Protein AF-A0A962ZT15-F1 (afdb_monomer)

Structure (mmCIF, N/CA/C/O backbone):
data_AF-A0A962ZT15-F1
#
_entry.id   AF-A0A962ZT15-F1
#
loop_
_atom_site.group_PDB
_atom_site.id
_atom_site.type_symbol
_atom_site.label_atom_id
_atom_site.label_alt_id
_atom_site.label_comp_id
_atom_site.label_asym_id
_atom_site.label_entity_id
_atom_site.label_seq_id
_atom_site.pdbx_PDB_ins_code
_atom_site.Cartn_x
_atom_site.Cartn_y
_atom_site.Cartn_z
_atom_site.occupancy
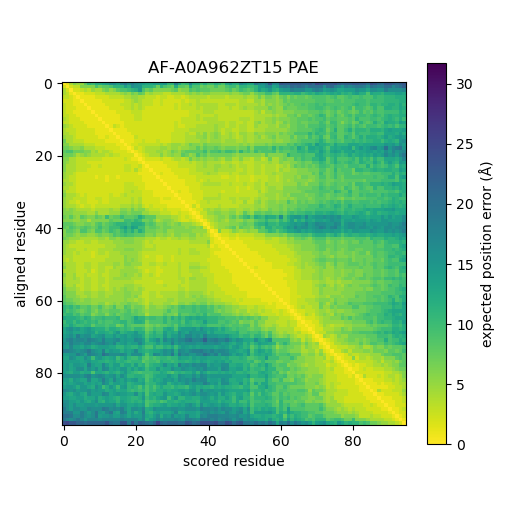_atom_site.B_iso_or_equiv
_atom_site.auth_seq_id
_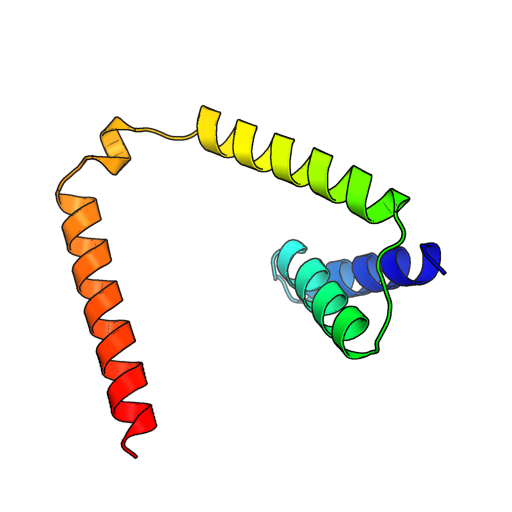atom_site.auth_comp_id
_atom_site.auth_asym_id
_atom_site.auth_atom_id
_atom_site.pdbx_PDB_model_num
ATOM 1 N N . MET A 1 1 ? 13.746 1.840 -20.769 1.00 60.84 1 MET A N 1
ATOM 2 C CA . MET A 1 1 ? 13.018 0.681 -20.200 1.00 60.84 1 MET A CA 1
ATOM 3 C C . MET A 1 1 ? 11.920 1.110 -19.226 1.00 60.84 1 MET A C 1
ATOM 5 O O . MET A 1 1 ? 10.989 0.349 -19.008 1.00 60.84 1 MET A O 1
ATOM 9 N N . ASP A 1 2 ? 11.952 2.349 -18.732 1.00 71.56 2 ASP A N 1
ATOM 10 C CA . ASP A 1 2 ? 10.988 2.894 -17.762 1.00 71.56 2 ASP A CA 1
ATOM 11 C C . ASP A 1 2 ? 9.552 2.998 -18.285 1.00 71.56 2 ASP A C 1
ATOM 13 O O . ASP A 1 2 ? 8.596 2.686 -17.579 1.00 71.56 2 ASP A O 1
ATOM 17 N N . SER A 1 3 ? 9.384 3.366 -19.557 1.00 79.25 3 SER A N 1
ATOM 18 C CA . SER A 1 3 ? 8.061 3.510 -20.174 1.00 79.25 3 SER A CA 1
ATOM 19 C C . SER A 1 3 ? 7.287 2.189 -20.235 1.00 79.25 3 SER A C 1
ATOM 21 O O . SER A 1 3 ? 6.069 2.203 -20.102 1.00 79.25 3 SER A O 1
ATOM 23 N N . LEU A 1 4 ? 7.974 1.048 -20.381 1.00 84.56 4 LEU A N 1
ATOM 24 C CA . LEU A 1 4 ? 7.341 -0.278 -20.381 1.00 84.56 4 LEU A CA 1
ATOM 25 C C . LEU A 1 4 ? 6.738 -0.610 -19.014 1.00 84.56 4 LEU A C 1
ATOM 27 O O . LEU A 1 4 ? 5.622 -1.113 -18.955 1.00 84.56 4 LEU A O 1
ATOM 31 N N . ILE A 1 5 ? 7.440 -0.276 -17.928 1.00 85.19 5 ILE A N 1
ATOM 32 C CA . ILE A 1 5 ? 6.982 -0.508 -16.551 1.00 85.19 5 ILE A CA 1
ATOM 33 C C . ILE A 1 5 ? 5.736 0.338 -16.268 1.00 85.19 5 ILE A C 1
ATOM 35 O O . ILE A 1 5 ? 4.749 -0.169 -15.740 1.00 85.19 5 ILE A O 1
ATOM 39 N N . ILE A 1 6 ? 5.748 1.609 -16.683 1.00 88.94 6 ILE A N 1
ATOM 40 C CA . ILE A 1 6 ? 4.615 2.526 -16.496 1.00 88.94 6 ILE A CA 1
ATOM 41 C C . ILE A 1 6 ? 3.404 2.086 -17.325 1.00 88.94 6 ILE A C 1
ATOM 43 O O . ILE A 1 6 ? 2.291 2.051 -16.805 1.00 88.94 6 ILE A O 1
ATOM 47 N N . VAL A 1 7 ? 3.601 1.720 -18.596 1.00 92.06 7 VAL A N 1
ATOM 48 C CA . VAL A 1 7 ? 2.514 1.242 -19.466 1.00 92.06 7 VAL A CA 1
ATOM 49 C C . VAL A 1 7 ? 1.939 -0.073 -18.945 1.00 92.06 7 VAL A C 1
ATOM 51 O O . VAL A 1 7 ? 0.721 -0.221 -18.904 1.00 92.06 7 VAL A O 1
ATOM 54 N N . ALA A 1 8 ? 2.785 -1.003 -18.499 1.00 90.81 8 ALA A N 1
ATOM 55 C CA . ALA A 1 8 ? 2.341 -2.264 -17.917 1.00 90.81 8 ALA A CA 1
ATOM 56 C C . ALA A 1 8 ? 1.557 -2.043 -16.614 1.00 90.81 8 ALA A C 1
ATOM 58 O O . ALA A 1 8 ? 0.468 -2.597 -16.456 1.00 90.81 8 ALA A O 1
ATOM 59 N N . ALA A 1 9 ? 2.049 -1.181 -15.717 1.00 91.38 9 ALA A N 1
ATOM 60 C CA . ALA A 1 9 ? 1.325 -0.791 -14.512 1.00 91.38 9 ALA A CA 1
ATOM 61 C C . ALA A 1 9 ? -0.030 -0.159 -14.857 1.00 91.38 9 ALA A C 1
ATOM 63 O O . ALA A 1 9 ? -1.059 -0.576 -14.327 1.00 91.38 9 ALA A O 1
ATOM 64 N N . PHE A 1 10 ? -0.059 0.783 -15.802 1.00 92.62 10 PHE A N 1
ATOM 65 C CA . PHE A 1 10 ? -1.289 1.433 -16.242 1.00 92.62 10 PHE A CA 1
ATOM 66 C C . PHE A 1 10 ? -2.292 0.446 -16.850 1.00 92.62 10 PHE A C 1
ATOM 68 O O . PHE A 1 10 ? -3.466 0.465 -16.482 1.00 92.62 10 PHE A O 1
ATOM 75 N N . ALA A 1 11 ? -1.838 -0.456 -17.722 1.00 94.81 11 ALA A N 1
ATOM 76 C CA . ALA A 1 11 ? -2.675 -1.482 -18.335 1.00 94.81 11 ALA A CA 1
ATOM 77 C C . ALA A 1 11 ? -3.284 -2.421 -17.283 1.00 94.81 11 ALA A C 1
ATOM 79 O O . ALA A 1 11 ? -4.481 -2.706 -17.328 1.00 94.81 11 ALA A O 1
ATOM 80 N N . CYS A 1 12 ? -2.492 -2.850 -16.298 1.00 93.38 12 CYS A N 1
ATOM 81 C CA . CYS A 1 12 ? -2.964 -3.719 -15.223 1.00 93.38 12 CYS A CA 1
ATOM 82 C C . CYS A 1 12 ? -3.937 -2.992 -14.278 1.00 93.38 12 CYS A C 1
ATOM 84 O O . CYS A 1 12 ? -4.970 -3.543 -13.904 1.00 93.38 12 CYS A O 1
ATOM 86 N N . GLY A 1 13 ? -3.672 -1.724 -13.947 1.00 93.25 13 GLY A N 1
ATOM 87 C CA . GLY A 1 13 ? -4.598 -0.878 -13.186 1.00 93.25 13 GLY A CA 1
ATOM 88 C C . GLY A 1 13 ? -5.916 -0.625 -13.923 1.00 93.25 13 GLY A C 1
ATOM 89 O O . GLY A 1 13 ? -6.988 -0.656 -13.316 1.00 93.25 13 GLY A O 1
ATOM 90 N N . PHE A 1 14 ? -5.857 -0.437 -15.243 1.00 94.19 14 PHE A N 1
ATOM 91 C CA . PHE A 1 14 ? -7.037 -0.296 -16.092 1.00 94.19 14 PHE A CA 1
ATOM 92 C C . PHE A 1 14 ? -7.853 -1.594 -16.164 1.00 94.19 14 PHE A C 1
ATOM 94 O O . PHE A 1 14 ? -9.078 -1.555 -16.046 1.00 94.19 14 PHE A O 1
ATOM 101 N N . ALA A 1 15 ? -7.188 -2.745 -16.286 1.00 94.44 15 ALA A N 1
ATOM 102 C CA . ALA A 1 15 ? -7.836 -4.053 -16.227 1.00 94.44 15 ALA A CA 1
ATOM 103 C C . ALA A 1 15 ? -8.488 -4.307 -14.855 1.00 94.44 15 ALA A C 1
ATOM 105 O O . ALA A 1 15 ? -9.651 -4.699 -14.794 1.00 94.44 15 ALA A O 1
ATOM 106 N N . ALA A 1 16 ? -7.794 -4.002 -13.751 1.00 93.25 16 ALA A N 1
ATOM 107 C CA . ALA A 1 16 ? -8.344 -4.125 -12.398 1.00 93.25 16 ALA A CA 1
ATOM 108 C C . ALA A 1 16 ? -9.602 -3.263 -12.211 1.00 93.25 16 ALA A C 1
ATOM 110 O O . ALA A 1 16 ? -10.593 -3.724 -11.645 1.00 93.25 16 ALA A O 1
ATOM 111 N N . ARG A 1 17 ? -9.600 -2.045 -12.767 1.00 92.75 1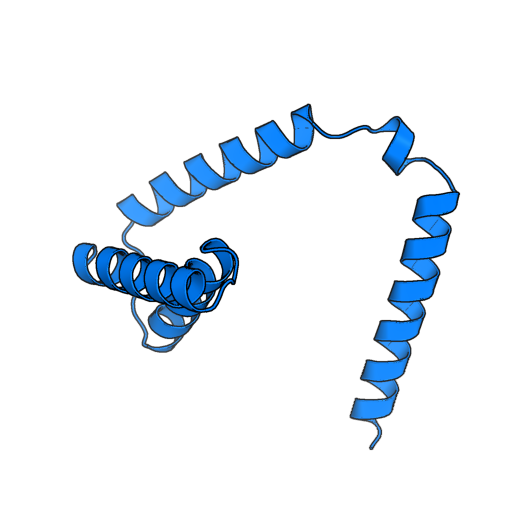7 ARG A N 1
ATOM 112 C CA . ARG A 1 17 ? -10.770 -1.163 -12.756 1.00 92.75 17 ARG A CA 1
ATOM 113 C C . ARG A 1 17 ? -11.950 -1.736 -13.547 1.00 92.75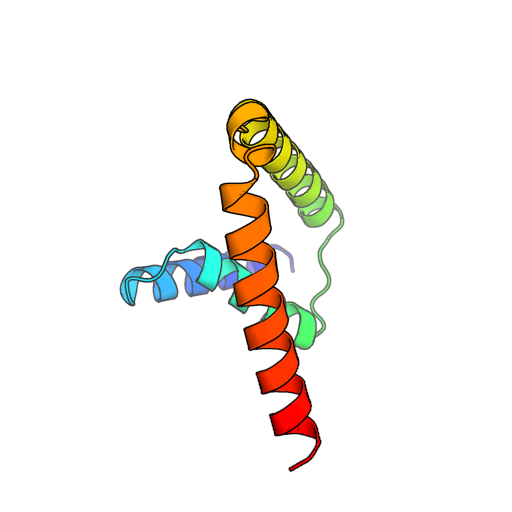 17 ARG A C 1
ATOM 115 O O . ARG A 1 17 ? -13.083 -1.579 -13.104 1.00 92.75 17 ARG A O 1
ATOM 122 N N . GLN A 1 18 ? -11.712 -2.403 -14.680 1.00 92.56 18 GLN A N 1
ATOM 123 C CA . GLN A 1 18 ? -12.780 -3.085 -15.431 1.00 92.56 18 GLN A CA 1
ATOM 124 C C . GLN A 1 18 ? -13.393 -4.250 -14.647 1.00 92.56 18 GLN A C 1
ATOM 126 O O . GLN A 1 18 ? -14.593 -4.484 -14.738 1.00 92.56 18 GLN A O 1
ATOM 131 N N . LEU A 1 19 ? -12.593 -4.935 -13.831 1.00 92.94 19 LEU A N 1
ATOM 132 C CA . LEU A 1 19 ? -13.050 -6.003 -12.937 1.00 92.94 19 LEU A CA 1
ATOM 133 C C . LEU A 1 19 ? -13.729 -5.476 -11.654 1.00 92.94 19 LEU A C 1
ATOM 135 O O . LEU A 1 19 ? -14.068 -6.264 -10.775 1.00 92.94 19 LEU A O 1
ATOM 139 N N . GLY A 1 20 ? -13.916 -4.156 -11.520 1.00 90.94 20 GLY A N 1
ATOM 140 C CA . GLY A 1 20 ? -14.549 -3.518 -10.359 1.00 90.94 20 GLY A CA 1
ATOM 141 C C . GLY A 1 20 ? -13.639 -3.356 -9.138 1.00 90.94 20 GLY A C 1
ATOM 142 O O . GLY A 1 20 ? -14.097 -2.891 -8.096 1.00 90.94 20 GLY A O 1
ATOM 143 N N . GLN A 1 21 ? -12.357 -3.708 -9.249 1.00 90.88 21 GLN A N 1
ATOM 144 C CA . GLN A 1 21 ? -11.391 -3.578 -8.162 1.00 90.88 21 GLN A CA 1
ATOM 145 C C . GLN A 1 21 ? -10.774 -2.172 -8.124 1.00 90.88 21 GLN A C 1
ATOM 147 O O . GLN A 1 21 ? -10.669 -1.501 -9.160 1.00 90.88 21 GLN A O 1
ATOM 152 N N . PRO A 1 22 ? -10.307 -1.708 -6.949 1.00 91.88 22 PRO A N 1
ATOM 153 C CA . PRO A 1 22 ? -9.532 -0.481 -6.864 1.00 91.88 22 PRO A CA 1
ATOM 154 C C . PRO A 1 22 ? -8.296 -0.566 -7.779 1.00 91.88 22 PRO A C 1
ATOM 156 O O . PRO A 1 22 ? -7.561 -1.555 -7.724 1.00 91.88 22 PRO A O 1
ATOM 159 N N . PRO A 1 23 ? -7.998 0.474 -8.580 1.00 91.88 23 PRO A N 1
ATOM 160 C CA . PRO A 1 23 ? -6.875 0.454 -9.524 1.00 91.88 23 PRO A CA 1
ATOM 161 C C . PRO A 1 23 ? -5.519 0.252 -8.834 1.00 91.88 23 PRO A C 1
ATOM 163 O O . PRO A 1 23 ? -4.588 -0.279 -9.434 1.00 91.88 23 PRO A O 1
ATOM 166 N N . LEU A 1 24 ? -5.427 0.618 -7.551 1.00 91.62 24 LEU A N 1
ATOM 167 C CA . LEU A 1 24 ? -4.243 0.444 -6.713 1.00 91.62 24 LEU A CA 1
ATOM 168 C C . LEU A 1 24 ? -3.811 -1.027 -6.607 1.00 91.62 24 LEU A C 1
ATOM 170 O O . LEU A 1 24 ? -2.616 -1.309 -6.612 1.00 91.62 24 LEU A O 1
ATOM 174 N N . VAL A 1 25 ? -4.771 -1.960 -6.599 1.00 93.25 25 VAL A N 1
ATOM 175 C CA . VAL A 1 25 ? -4.493 -3.404 -6.616 1.00 93.25 25 VAL A CA 1
ATOM 176 C C . VAL A 1 25 ? -3.806 -3.796 -7.925 1.00 93.25 25 VAL A C 1
ATOM 178 O O . VAL A 1 25 ? -2.799 -4.496 -7.903 1.00 93.25 25 VAL A O 1
ATOM 181 N N . GLY A 1 26 ? -4.292 -3.294 -9.064 1.00 92.75 26 GLY A N 1
ATOM 182 C CA . GLY A 1 26 ? -3.692 -3.568 -10.372 1.00 92.75 26 GLY A CA 1
ATOM 183 C C . GLY A 1 26 ? -2.276 -3.002 -10.514 1.00 92.75 26 GLY A C 1
ATOM 184 O O . GLY A 1 26 ? -1.393 -3.691 -11.020 1.00 92.75 26 GLY A O 1
ATOM 185 N N . TYR A 1 27 ? -2.025 -1.788 -10.008 1.00 92.31 27 TYR A N 1
ATOM 186 C CA . TYR A 1 27 ? -0.672 -1.214 -9.985 1.00 92.31 27 TYR A CA 1
ATOM 187 C C . TYR A 1 27 ? 0.298 -2.052 -9.144 1.00 92.31 27 TYR A C 1
ATOM 189 O O . TYR A 1 27 ? 1.434 -2.279 -9.561 1.00 92.31 27 TYR A O 1
ATOM 197 N N . LEU A 1 28 ? -0.159 -2.550 -7.992 1.00 92.81 28 LEU A N 1
ATOM 198 C CA . LEU A 1 28 ? 0.646 -3.375 -7.096 1.00 92.81 28 LEU A CA 1
ATOM 199 C C . LEU A 1 28 ? 0.975 -4.741 -7.719 1.00 92.81 28 LEU A C 1
ATOM 201 O O . LEU A 1 28 ? 2.129 -5.165 -7.698 1.00 92.81 28 LEU A O 1
ATOM 205 N N . VAL A 1 29 ? -0.016 -5.402 -8.325 1.00 93.56 29 VAL A N 1
ATOM 206 C CA . VAL A 1 29 ? 0.168 -6.689 -9.015 1.00 93.56 29 VAL A CA 1
ATOM 207 C C . VAL A 1 29 ? 1.148 -6.555 -10.179 1.00 93.56 29 VAL A C 1
ATOM 209 O O . VAL A 1 29 ? 2.048 -7.382 -10.310 1.00 93.56 29 VAL A O 1
ATOM 212 N N . ALA A 1 30 ? 1.026 -5.497 -10.986 1.00 92.62 30 ALA A N 1
ATOM 213 C CA . ALA A 1 30 ? 1.979 -5.230 -12.058 1.00 92.62 30 ALA A CA 1
ATOM 214 C C . ALA A 1 30 ? 3.401 -5.044 -11.517 1.00 92.62 30 ALA A C 1
ATOM 216 O O . ALA A 1 30 ? 4.328 -5.665 -12.030 1.00 92.62 30 ALA A O 1
ATOM 217 N N . GLY A 1 31 ? 3.566 -4.238 -10.462 1.00 90.19 31 GLY A N 1
ATOM 218 C CA . GLY A 1 31 ? 4.861 -4.007 -9.822 1.00 90.19 31 GLY A CA 1
ATOM 219 C C . GLY A 1 31 ? 5.510 -5.294 -9.308 1.00 90.19 31 GLY A C 1
ATOM 220 O O . GLY A 1 31 ? 6.684 -5.533 -9.582 1.00 90.19 31 GLY A O 1
ATOM 221 N N . PHE A 1 32 ? 4.747 -6.163 -8.637 1.00 91.50 32 PHE A N 1
ATOM 222 C CA . PHE A 1 32 ? 5.249 -7.464 -8.187 1.00 91.50 32 PHE A CA 1
ATOM 223 C C . PHE A 1 32 ? 5.609 -8.390 -9.352 1.00 91.50 32 PHE A C 1
ATOM 225 O O . PHE A 1 32 ? 6.685 -8.983 -9.340 1.00 91.50 32 PHE A O 1
ATOM 232 N N . ALA A 1 33 ? 4.756 -8.493 -10.375 1.00 92.19 33 ALA A N 1
ATOM 233 C CA . ALA A 1 33 ? 5.018 -9.340 -11.539 1.00 92.19 33 ALA A CA 1
ATOM 234 C C . ALA A 1 33 ? 6.277 -8.896 -12.307 1.00 92.19 33 ALA A C 1
ATOM 236 O O . ALA A 1 33 ? 7.116 -9.724 -12.658 1.00 92.19 33 ALA A O 1
ATOM 237 N N . LEU A 1 34 ? 6.439 -7.586 -12.521 1.00 90.38 34 LEU A N 1
ATOM 238 C CA . LEU A 1 34 ? 7.615 -6.998 -13.173 1.00 90.38 34 LEU A CA 1
ATOM 239 C C . LEU A 1 34 ? 8.881 -7.160 -12.321 1.00 90.38 34 LEU A C 1
ATOM 241 O O . LEU A 1 34 ? 9.937 -7.485 -12.862 1.00 90.38 34 LEU A O 1
ATOM 245 N N . GLY A 1 35 ? 8.772 -6.992 -11.000 1.00 88.50 35 GLY A N 1
ATOM 246 C CA . GLY A 1 35 ? 9.880 -7.209 -10.069 1.00 88.50 35 GLY A CA 1
ATOM 247 C C . GLY A 1 35 ? 10.377 -8.657 -10.069 1.00 88.50 35 GLY A C 1
ATOM 248 O O . GLY A 1 35 ? 11.582 -8.889 -10.140 1.00 88.50 35 GLY A O 1
ATOM 249 N N . LEU A 1 36 ? 9.466 -9.638 -10.079 1.00 88.69 36 LEU A N 1
ATOM 250 C CA . LEU A 1 36 ? 9.814 -11.062 -10.201 1.00 88.69 36 LEU A CA 1
ATOM 251 C C . LEU A 1 36 ? 10.429 -11.406 -11.564 1.00 88.69 36 LEU A C 1
ATOM 253 O O . LEU A 1 36 ? 11.278 -12.288 -11.650 1.00 88.69 36 LEU A O 1
ATOM 257 N N . ALA A 1 37 ? 10.041 -10.688 -12.619 1.00 88.12 37 ALA A N 1
ATOM 258 C CA . ALA A 1 37 ? 10.639 -10.809 -13.946 1.00 88.12 37 ALA A CA 1
ATOM 259 C C . ALA A 1 37 ? 12.037 -10.158 -14.057 1.00 88.12 37 ALA A C 1
ATOM 261 O O . ALA A 1 37 ? 12.637 -10.188 -15.130 1.00 88.12 37 ALA A O 1
ATOM 262 N N . GLY A 1 38 ? 12.566 -9.575 -12.973 1.00 82.75 38 GLY A N 1
ATOM 263 C CA . GLY A 1 38 ? 13.908 -8.988 -12.926 1.00 82.75 38 GLY A CA 1
ATOM 264 C C . GLY A 1 38 ? 13.995 -7.556 -13.459 1.00 82.75 38 GLY A C 1
ATOM 265 O O . GLY A 1 38 ? 15.099 -7.050 -13.662 1.00 82.75 38 GLY A O 1
ATOM 266 N N . TYR A 1 39 ? 12.862 -6.879 -13.679 1.00 83.94 39 TYR A N 1
ATOM 267 C CA . TYR A 1 39 ? 12.869 -5.462 -14.038 1.00 83.94 39 TYR A CA 1
ATOM 268 C C . TYR A 1 39 ? 13.182 -4.613 -12.806 1.00 83.94 39 TYR A C 1
ATOM 270 O O . TYR A 1 39 ? 12.426 -4.591 -11.835 1.00 83.94 39 TYR A O 1
ATOM 278 N N . GLN A 1 40 ? 14.296 -3.883 -12.859 1.00 79.00 40 GLN A N 1
ATOM 279 C CA . GLN A 1 40 ? 14.672 -2.928 -11.822 1.00 79.00 40 GLN A CA 1
ATOM 280 C C . GLN A 1 40 ? 14.041 -1.561 -12.057 1.00 79.00 40 GLN A C 1
ATOM 282 O O . GLN A 1 40 ? 13.929 -1.080 -13.187 1.00 79.00 40 GLN A O 1
ATOM 287 N N . SER A 1 41 ? 13.651 -0.931 -10.951 1.00 76.44 41 SER A N 1
ATOM 288 C CA . SER A 1 41 ? 13.211 0.456 -10.949 1.00 76.44 41 SER A CA 1
ATOM 289 C C . SER A 1 41 ? 14.392 1.358 -11.304 1.00 76.44 41 SER A C 1
ATOM 291 O O . SER A 1 41 ? 15.479 1.213 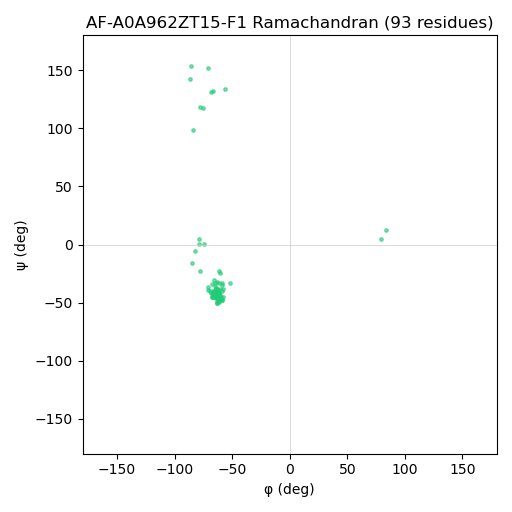-10.746 1.00 76.44 41 SER A O 1
ATOM 293 N N . SER A 1 42 ? 14.191 2.291 -12.230 1.00 84.94 42 SER A N 1
ATOM 294 C CA . SER A 1 42 ? 15.174 3.345 -12.481 1.00 84.94 42 SER A CA 1
ATOM 295 C C . SER A 1 42 ? 15.195 4.338 -11.322 1.00 84.94 42 SER A C 1
ATOM 297 O O . SER A 1 42 ? 14.166 4.584 -10.685 1.00 84.94 42 SER A O 1
ATOM 299 N N . ALA A 1 43 ? 16.349 4.972 -11.098 1.00 88.00 43 ALA A N 1
ATOM 300 C CA . ALA A 1 43 ? 16.548 5.969 -10.045 1.00 88.00 43 ALA A CA 1
ATOM 301 C C . ALA A 1 43 ? 15.479 7.084 -10.071 1.00 88.00 43 ALA A C 1
ATOM 303 O O . ALA A 1 43 ? 15.058 7.589 -9.028 1.00 88.00 43 ALA A O 1
ATOM 304 N N . THR A 1 44 ? 14.981 7.448 -11.257 1.00 89.00 44 THR A N 1
ATOM 305 C CA . THR A 1 44 ? 13.904 8.438 -11.406 1.00 89.00 44 THR A CA 1
ATOM 306 C C . THR A 1 44 ? 12.568 7.939 -10.851 1.00 89.00 44 THR A C 1
ATOM 308 O O . THR A 1 44 ? 11.897 8.680 -10.133 1.00 89.00 44 THR A O 1
ATOM 311 N N . ILE A 1 45 ? 12.181 6.691 -11.146 1.00 89.00 45 ILE A N 1
ATOM 312 C CA . ILE A 1 45 ? 10.927 6.098 -10.651 1.00 89.00 45 ILE A CA 1
ATOM 313 C C . ILE A 1 45 ? 10.991 5.951 -9.132 1.00 89.00 45 ILE A C 1
ATOM 315 O O . ILE A 1 45 ? 10.029 6.291 -8.449 1.00 89.00 45 ILE A O 1
ATOM 319 N N . GLU A 1 46 ? 12.130 5.508 -8.600 1.00 90.31 46 GLU A N 1
ATOM 320 C CA . GLU A 1 46 ? 12.336 5.377 -7.157 1.00 90.31 46 GLU A CA 1
ATOM 321 C C . GLU A 1 46 ? 12.208 6.725 -6.431 1.00 90.31 46 GLU A C 1
ATOM 323 O O . GLU A 1 46 ? 11.488 6.834 -5.439 1.00 90.31 46 GLU A O 1
ATOM 328 N N . THR A 1 47 ? 12.818 7.785 -6.967 1.00 93.88 47 THR A N 1
ATOM 329 C CA . THR A 1 47 ? 12.724 9.134 -6.384 1.00 93.88 47 THR A CA 1
ATOM 330 C C . THR A 1 47 ? 11.277 9.640 -6.349 1.00 93.88 47 THR A C 1
ATOM 332 O O . THR A 1 47 ? 10.818 10.162 -5.331 1.00 93.88 47 THR A O 1
ATOM 335 N N . ILE A 1 48 ? 10.533 9.455 -7.445 1.00 93.19 48 ILE A N 1
ATOM 336 C CA . ILE A 1 48 ? 9.125 9.868 -7.540 1.00 93.19 48 ILE A CA 1
ATOM 337 C C . ILE A 1 48 ? 8.245 9.029 -6.604 1.00 93.19 48 ILE A C 1
ATOM 339 O O . ILE A 1 48 ? 7.374 9.578 -5.928 1.00 93.19 48 ILE A O 1
ATOM 343 N N . ALA A 1 49 ? 8.480 7.717 -6.527 1.00 92.31 49 ALA A N 1
ATOM 344 C CA . ALA A 1 49 ? 7.751 6.821 -5.637 1.00 92.31 49 ALA A CA 1
ATOM 345 C C . ALA A 1 49 ? 7.953 7.209 -4.167 1.00 92.31 49 ALA A C 1
ATOM 347 O O . ALA A 1 49 ? 6.975 7.339 -3.432 1.00 92.31 49 ALA A O 1
ATOM 348 N N . ASN A 1 50 ? 9.194 7.486 -3.759 1.00 95.62 50 ASN 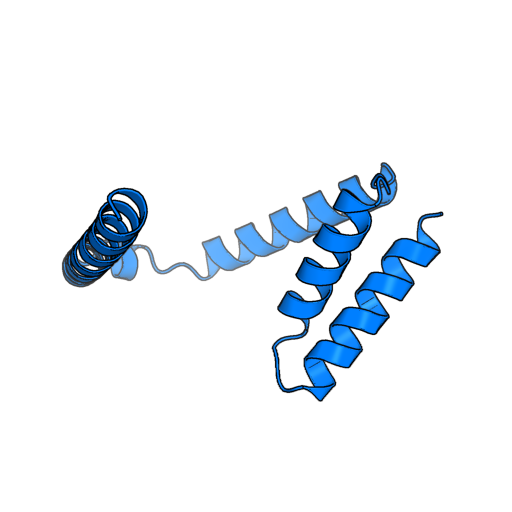A N 1
ATOM 349 C CA . ASN A 1 50 ? 9.512 7.923 -2.401 1.00 95.62 50 ASN A CA 1
ATOM 350 C C . ASN A 1 50 ? 8.808 9.241 -2.046 1.00 95.62 50 ASN A C 1
ATOM 352 O O . ASN A 1 50 ? 8.217 9.360 -0.970 1.00 95.62 50 ASN A O 1
ATOM 356 N N . ALA A 1 51 ? 8.794 10.213 -2.964 1.00 97.00 51 ALA A N 1
ATOM 357 C CA . ALA A 1 51 ? 8.068 11.466 -2.769 1.00 97.00 51 ALA A CA 1
ATOM 358 C C . ALA A 1 51 ? 6.544 11.249 -2.656 1.00 97.00 51 ALA A C 1
ATOM 360 O O . ALA A 1 51 ? 5.899 11.809 -1.767 1.00 97.00 51 ALA A O 1
ATOM 361 N N . GLY A 1 52 ? 5.972 10.401 -3.517 1.00 94.75 52 GLY A N 1
ATOM 362 C CA . GLY A 1 52 ? 4.544 10.077 -3.512 1.00 94.75 52 GLY A CA 1
ATOM 363 C C . GLY A 1 52 ? 4.096 9.354 -2.239 1.00 94.75 52 GLY A C 1
ATOM 364 O O . GLY A 1 52 ? 3.099 9.743 -1.631 1.00 94.75 52 GLY A O 1
ATOM 365 N N . ILE A 1 53 ? 4.855 8.348 -1.792 1.00 95.31 53 ILE A N 1
ATOM 366 C CA . ILE A 1 53 ? 4.588 7.621 -0.541 1.00 95.31 53 ILE A CA 1
ATOM 367 C C . ILE A 1 53 ? 4.713 8.566 0.656 1.00 95.31 53 ILE A C 1
ATOM 369 O O . ILE A 1 53 ? 3.858 8.536 1.538 1.00 95.31 53 ILE A O 1
ATOM 373 N N . SER A 1 54 ? 5.716 9.448 0.670 1.00 96.69 54 SER A N 1
ATOM 374 C CA . SER A 1 54 ? 5.877 10.453 1.725 1.00 96.69 54 SER A CA 1
ATOM 375 C C . SER A 1 54 ? 4.660 11.381 1.822 1.00 96.69 54 SER A C 1
ATOM 377 O O . SER A 1 54 ? 4.090 11.532 2.903 1.00 96.69 54 SER A O 1
ATOM 379 N N . MET A 1 55 ? 4.170 11.921 0.698 1.00 97.12 55 MET A N 1
ATOM 380 C CA . MET A 1 55 ? 2.926 12.704 0.692 1.00 97.12 55 MET A CA 1
ATOM 381 C C . MET A 1 55 ? 1.711 11.880 1.131 1.00 97.12 55 MET A C 1
ATOM 383 O O . MET A 1 55 ? 0.867 12.388 1.868 1.00 97.12 55 MET A O 1
ATOM 387 N N . MET A 1 56 ? 1.610 10.616 0.712 1.00 96.12 56 MET A N 1
ATOM 388 C CA . MET A 1 56 ? 0.505 9.742 1.108 1.00 96.12 56 MET A CA 1
ATOM 389 C C . MET A 1 56 ? 0.503 9.503 2.620 1.00 96.12 56 MET A C 1
ATOM 391 O O . MET A 1 56 ? -0.530 9.686 3.258 1.00 96.12 56 MET A O 1
ATOM 395 N N . LEU A 1 57 ? 1.653 9.158 3.204 1.00 96.12 57 LEU A N 1
ATOM 396 C CA . LEU A 1 57 ? 1.807 8.966 4.646 1.00 96.12 57 LEU A CA 1
ATOM 397 C C . LEU A 1 57 ? 1.598 10.268 5.420 1.00 96.12 57 LEU A C 1
ATOM 399 O O . LEU A 1 57 ? 0.997 10.241 6.490 1.00 96.12 57 LEU A O 1
ATOM 403 N N . PHE A 1 58 ? 2.011 11.408 4.866 1.00 97.12 58 PHE A N 1
ATOM 404 C CA . PHE A 1 58 ? 1.728 12.715 5.447 1.00 97.12 58 PHE A CA 1
ATOM 405 C C . PHE A 1 58 ? 0.223 13.008 5.487 1.00 97.12 58 PHE A C 1
ATOM 407 O O . PHE A 1 58 ? -0.302 13.391 6.529 1.00 97.12 58 PHE A O 1
ATOM 414 N N . ILE A 1 59 ? -0.501 12.768 4.389 1.00 96.25 59 ILE A N 1
ATOM 415 C CA . ILE A 1 59 ? -1.960 12.945 4.336 1.00 96.25 59 ILE A CA 1
ATOM 416 C C . ILE A 1 59 ? -2.666 11.952 5.262 1.00 96.25 59 ILE A C 1
ATOM 418 O O . ILE A 1 59 ? -3.614 12.335 5.947 1.00 96.25 59 ILE A O 1
ATOM 422 N N . ILE A 1 60 ? -2.224 10.692 5.298 1.00 94.81 60 ILE A N 1
ATOM 423 C CA . ILE A 1 60 ? -2.754 9.683 6.222 1.00 94.81 60 ILE A CA 1
ATOM 424 C C . ILE A 1 60 ? -2.538 10.143 7.663 1.00 94.81 60 ILE A C 1
ATOM 426 O O . ILE A 1 60 ? -3.487 10.111 8.436 1.00 94.81 60 ILE A O 1
ATOM 430 N N . GLY A 1 61 ? -1.346 10.640 7.999 1.00 93.00 61 GLY A N 1
ATOM 431 C CA . GLY A 1 61 ? -1.030 11.195 9.314 1.00 93.00 61 GLY A CA 1
ATOM 432 C C . GLY A 1 61 ?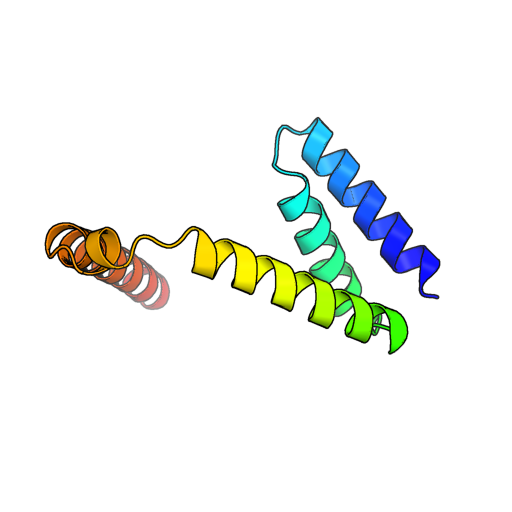 -1.883 12.412 9.671 1.00 93.00 61 GLY A C 1
ATOM 433 O O . GLY A 1 61 ? -2.391 12.491 10.783 1.00 93.00 61 GLY A O 1
ATOM 434 N N . LEU A 1 62 ? -2.117 13.325 8.723 1.00 94.69 62 LEU A N 1
ATOM 435 C CA . LEU A 1 62 ? -2.974 14.499 8.924 1.00 94.69 62 LEU A CA 1
ATOM 436 C C . LEU A 1 62 ? -4.454 14.124 9.109 1.00 94.69 62 LEU A C 1
ATOM 438 O O . LEU A 1 62 ? -5.170 14.783 9.857 1.00 94.69 62 LEU A O 1
ATOM 442 N N . LYS A 1 63 ? -4.920 13.068 8.430 1.00 91.56 63 LYS A N 1
ATOM 443 C CA . LYS A 1 63 ? -6.280 12.522 8.573 1.00 91.56 63 LYS A CA 1
ATOM 444 C C . LYS A 1 63 ? -6.431 11.575 9.768 1.00 91.56 63 LYS A C 1
ATOM 446 O O . LYS A 1 63 ? -7.543 11.111 10.022 1.00 91.56 63 LYS A O 1
ATOM 451 N N . LEU A 1 64 ? -5.348 11.255 10.475 1.00 90.88 64 LEU A N 1
ATOM 452 C CA . LEU A 1 64 ? -5.352 10.269 11.545 1.00 90.88 64 LEU A CA 1
ATOM 453 C C . LEU A 1 64 ? -5.941 10.855 12.831 1.00 90.88 64 LEU A C 1
ATOM 455 O O . LEU A 1 64 ? -5.379 11.767 13.435 1.00 90.88 64 LEU A O 1
ATOM 459 N N . ASP A 1 65 ? -7.045 10.279 13.303 1.00 89.25 65 ASP A N 1
ATOM 460 C CA . ASP A 1 65 ? -7.584 10.599 14.622 1.00 89.25 65 ASP A CA 1
ATOM 461 C C . ASP A 1 65 ? -6.872 9.762 15.700 1.00 89.25 65 ASP A C 1
ATOM 463 O O . ASP A 1 65 ? -7.208 8.598 15.948 1.00 89.25 65 ASP A O 1
ATOM 467 N N . LEU A 1 66 ? -5.883 10.372 16.362 1.00 86.56 66 LEU A N 1
ATOM 468 C CA . LEU A 1 66 ? -5.139 9.750 17.464 1.00 86.56 66 LEU A CA 1
ATOM 469 C C . LEU A 1 66 ? -6.050 9.329 18.625 1.00 86.56 66 LEU A C 1
ATOM 471 O O . LEU A 1 66 ? -5.787 8.323 19.279 1.00 86.56 66 LEU A O 1
ATOM 475 N N . ARG A 1 67 ? -7.137 10.063 18.892 1.00 85.38 67 ARG A N 1
ATOM 476 C CA . ARG A 1 67 ? -8.066 9.716 19.978 1.00 85.38 67 ARG A CA 1
ATOM 477 C C . ARG A 1 67 ? -8.867 8.477 19.628 1.00 85.38 67 ARG A C 1
ATOM 479 O O . ARG A 1 67 ? -9.137 7.685 20.523 1.00 85.38 67 ARG A O 1
ATOM 486 N N . SER A 1 68 ? -9.239 8.312 18.359 1.00 83.75 68 SER A N 1
ATOM 487 C CA . SER A 1 68 ? -9.867 7.086 17.868 1.00 83.75 68 SER A CA 1
ATOM 488 C C . SER A 1 68 ? -8.927 5.895 18.053 1.00 83.75 68 SER A C 1
ATOM 490 O O . SER A 1 68 ? -9.313 4.921 18.690 1.00 83.75 68 SER A O 1
ATOM 492 N N . LEU A 1 69 ? -7.664 6.018 17.626 1.00 83.12 69 LEU A N 1
ATOM 493 C CA . LEU A 1 69 ? -6.648 4.965 17.765 1.00 83.12 69 LEU A CA 1
ATOM 494 C C . LEU A 1 69 ? -6.397 4.515 19.210 1.00 83.12 69 LEU A C 1
ATOM 496 O O . LEU A 1 69 ? -6.194 3.328 19.448 1.00 83.12 69 LEU A O 1
ATOM 500 N N . LEU A 1 70 ? -6.413 5.443 20.172 1.00 83.12 70 LEU A N 1
ATOM 501 C CA . LEU A 1 70 ? -6.195 5.126 21.588 1.00 83.12 70 LEU A CA 1
ATOM 502 C C . LEU A 1 70 ? -7.434 4.530 22.281 1.00 83.12 70 LEU A C 1
ATOM 504 O O . LEU A 1 70 ? -7.373 4.224 23.475 1.00 83.12 70 LEU A O 1
ATOM 508 N N . ARG A 1 71 ? -8.564 4.345 21.579 1.00 86.94 71 ARG A N 1
ATOM 509 C CA . ARG A 1 71 ? -9.741 3.711 22.183 1.00 86.94 71 ARG A CA 1
ATOM 510 C C . ARG A 1 71 ? -9.468 2.230 22.469 1.00 86.94 71 ARG A C 1
ATOM 512 O O . ARG A 1 71 ? -9.066 1.493 21.566 1.00 86.94 71 ARG A O 1
ATOM 519 N N . PRO A 1 72 ? -9.780 1.747 23.685 1.00 77.94 72 PRO A N 1
ATOM 520 C CA . PRO A 1 72 ? -9.582 0.345 24.056 1.00 77.94 72 PRO A CA 1
ATOM 521 C C . PRO A 1 72 ? -10.400 -0.636 23.196 1.00 77.94 72 PRO A C 1
ATOM 523 O O . PRO A 1 72 ? -10.019 -1.797 23.060 1.00 77.94 72 PRO A O 1
ATOM 526 N N . GLU A 1 73 ? -11.488 -0.176 22.572 1.00 80.44 73 GLU A N 1
ATOM 527 C CA . GLU A 1 73 ? -12.301 -0.948 21.619 1.00 80.44 73 GLU A CA 1
ATOM 528 C C . GLU A 1 73 ? -11.509 -1.372 20.372 1.00 80.44 73 GLU A C 1
ATOM 530 O O . GLU A 1 73 ? -11.631 -2.513 19.924 1.00 80.44 73 GLU A O 1
ATOM 535 N N . ILE A 1 74 ? -10.639 -0.498 19.849 1.00 81.44 74 ILE A N 1
ATOM 536 C CA . ILE A 1 74 ? -9.802 -0.809 18.680 1.00 81.44 74 ILE A CA 1
ATOM 537 C C . ILE A 1 74 ? -8.721 -1.822 19.058 1.00 81.44 74 ILE A C 1
ATOM 539 O O . ILE A 1 74 ? -8.445 -2.754 18.301 1.00 81.44 74 ILE A O 1
ATOM 543 N N . TYR A 1 75 ? -8.151 -1.686 20.257 1.00 81.00 75 TYR A N 1
ATOM 544 C CA . TYR A 1 75 ? -7.164 -2.632 20.777 1.00 81.00 75 TYR A CA 1
ATOM 545 C C . TYR A 1 75 ? -7.746 -4.040 20.936 1.00 81.00 75 TYR A C 1
ATOM 547 O O . TYR A 1 75 ? -7.103 -5.007 20.534 1.00 81.00 75 TYR A O 1
ATOM 555 N N . ARG A 1 76 ? -8.979 -4.171 21.447 1.00 83.31 76 ARG A N 1
ATOM 556 C CA . ARG A 1 76 ? -9.658 -5.474 21.544 1.00 83.31 76 ARG A CA 1
ATOM 557 C C . ARG A 1 76 ? -9.910 -6.099 20.177 1.00 83.31 76 ARG A C 1
ATOM 559 O O . ARG A 1 76 ? -9.501 -7.232 19.960 1.00 83.31 76 ARG A O 1
ATOM 566 N N . SER A 1 77 ? -10.493 -5.346 19.242 1.00 85.12 77 SER A N 1
ATOM 567 C CA . SER A 1 77 ? -10.780 -5.859 17.895 1.00 85.12 77 SER A CA 1
ATOM 568 C C . SER A 1 77 ? -9.507 -6.286 17.150 1.00 85.12 77 SER A C 1
ATOM 570 O O . SER A 1 77 ? -9.489 -7.321 16.485 1.00 85.12 77 SER A O 1
ATOM 572 N N . THR A 1 78 ? -8.413 -5.536 17.315 1.00 86.31 78 THR A N 1
ATOM 573 C CA . THR A 1 78 ? -7.115 -5.858 16.700 1.00 86.31 78 THR A CA 1
ATOM 574 C C . THR A 1 78 ? -6.496 -7.115 17.315 1.00 86.31 78 THR A C 1
ATOM 576 O O . THR A 1 78 ? -5.976 -7.957 16.585 1.00 86.31 78 THR A O 1
ATOM 579 N N . LEU A 1 79 ? -6.574 -7.270 18.641 1.00 88.50 79 LEU A N 1
ATOM 580 C CA . LEU A 1 79 ? -6.085 -8.460 19.343 1.00 88.50 79 LEU A CA 1
ATOM 581 C C . LEU A 1 79 ? -6.880 -9.714 18.965 1.00 88.50 79 LEU A C 1
ATOM 583 O O . LEU A 1 79 ? -6.276 -10.743 18.682 1.00 88.50 79 LEU A O 1
ATOM 587 N N . GLU A 1 80 ? -8.209 -9.628 18.917 1.00 91.12 80 GLU A N 1
ATOM 588 C CA . GLU A 1 80 ? -9.077 -10.758 18.564 1.00 91.12 80 GLU A CA 1
ATOM 589 C C . GLU A 1 80 ? -8.825 -11.233 17.130 1.00 91.12 80 GLU A C 1
ATOM 591 O O . GLU A 1 80 ? -8.548 -12.414 16.912 1.00 91.12 80 GLU A O 1
ATOM 596 N N . ASN A 1 81 ? -8.829 -10.315 16.157 1.00 89.12 81 ASN A N 1
ATOM 597 C CA . ASN A 1 81 ? -8.539 -10.669 14.767 1.00 89.12 81 ASN A CA 1
ATOM 598 C C . ASN A 1 81 ? -7.094 -11.144 14.575 1.00 89.12 81 ASN A C 1
ATOM 600 O O . ASN A 1 81 ? -6.859 -12.093 13.830 1.00 89.12 81 ASN A O 1
ATOM 604 N N . GLY A 1 82 ? -6.125 -10.511 15.243 1.00 90.62 82 GLY A N 1
ATOM 605 C CA . GLY A 1 82 ? -4.717 -10.898 15.161 1.00 90.62 82 GLY A CA 1
ATOM 606 C C . GLY A 1 82 ? -4.467 -12.309 15.696 1.00 90.62 82 GLY A C 1
ATOM 607 O O . GLY A 1 82 ? -3.786 -13.103 15.047 1.00 90.62 82 GLY A O 1
ATOM 608 N N . LEU A 1 83 ? -5.063 -12.648 16.842 1.00 91.94 83 LEU A N 1
ATOM 609 C CA . LEU A 1 83 ? -4.982 -13.987 17.426 1.00 91.94 83 LEU A CA 1
ATOM 610 C C . LEU A 1 83 ? -5.697 -15.029 16.564 1.00 91.94 83 LEU A C 1
ATOM 612 O O . LEU A 1 83 ? -5.143 -16.104 16.335 1.00 91.94 83 LEU A O 1
ATOM 616 N N . ALA A 1 84 ? -6.891 -14.712 16.058 1.00 91.81 84 ALA A N 1
ATOM 617 C CA . ALA A 1 84 ? -7.641 -15.614 15.191 1.00 91.81 84 ALA A CA 1
ATOM 618 C C . ALA A 1 84 ? -6.867 -15.921 13.900 1.00 91.81 84 ALA A C 1
ATOM 620 O O . ALA A 1 84 ? -6.683 -17.087 13.554 1.00 91.81 84 ALA A O 1
ATOM 621 N N . PHE A 1 85 ? -6.349 -14.892 13.222 1.00 91.38 85 PHE A N 1
ATOM 622 C CA . PHE A 1 85 ? -5.565 -15.073 12.001 1.00 91.38 85 PHE A CA 1
ATOM 623 C C . PHE A 1 85 ? -4.266 -15.845 12.269 1.00 91.38 85 PHE A C 1
ATOM 625 O O . PHE A 1 85 ? -3.935 -16.772 11.531 1.00 91.38 85 PHE A O 1
ATOM 632 N N . GLY A 1 86 ? -3.564 -15.524 13.361 1.00 91.38 86 GLY A N 1
ATOM 633 C CA . GLY A 1 86 ? -2.350 -16.232 13.770 1.00 91.38 86 GLY A CA 1
ATOM 634 C C . GLY A 1 86 ? -2.581 -17.721 14.046 1.00 91.38 86 GLY A C 1
ATOM 635 O O . GLY A 1 86 ? -1.822 -18.555 13.557 1.00 91.38 86 GLY A O 1
ATOM 636 N N . LEU A 1 87 ? -3.650 -18.071 14.769 1.00 91.38 87 LEU A N 1
ATOM 637 C CA . LEU A 1 87 ? -4.014 -19.467 15.043 1.00 91.38 87 LEU A CA 1
ATOM 638 C C . LEU A 1 87 ? -4.394 -20.234 13.777 1.00 91.38 87 LEU A C 1
ATOM 640 O O . LEU A 1 87 ? -3.998 -21.388 13.631 1.00 91.38 87 LEU A O 1
ATOM 644 N N . VAL A 1 88 ? -5.132 -19.607 12.857 1.00 92.75 88 VAL A N 1
ATOM 645 C CA . VAL A 1 88 ? -5.501 -20.230 11.577 1.00 92.75 88 VAL A CA 1
ATOM 646 C C . VAL A 1 88 ? -4.255 -20.555 10.757 1.00 92.75 88 VAL A C 1
ATOM 648 O O . VAL A 1 88 ? -4.119 -21.678 10.279 1.00 92.75 88 VAL A O 1
ATOM 651 N N . VAL A 1 89 ? -3.320 -19.608 10.639 1.00 92.19 89 VAL A N 1
ATOM 652 C CA . VAL A 1 89 ? -2.060 -19.822 9.911 1.00 92.19 89 VAL A CA 1
ATOM 653 C C . VAL A 1 89 ? -1.203 -20.893 10.590 1.00 92.19 89 VAL A C 1
ATOM 655 O O . VAL A 1 89 ? -0.658 -21.758 9.909 1.00 92.19 89 VAL A O 1
ATOM 658 N N . PHE A 1 90 ? -1.112 -20.880 11.923 1.00 91.62 90 PHE A N 1
ATOM 659 C CA . PHE A 1 90 ? -0.369 -21.890 12.679 1.00 91.62 90 PHE A CA 1
ATOM 660 C C . PHE A 1 90 ? -0.955 -23.296 12.498 1.00 91.62 90 PHE A C 1
ATOM 662 O O . PHE A 1 90 ? -0.213 -24.246 12.268 1.00 91.62 90 PHE A O 1
ATOM 669 N N . CYS A 1 91 ? -2.282 -23.425 12.552 1.00 90.50 91 CYS A N 1
ATOM 670 C CA . CYS A 1 91 ? -2.977 -24.690 12.327 1.00 90.50 91 CYS A CA 1
ATOM 671 C C . CYS A 1 91 ? -2.776 -25.197 10.890 1.00 90.50 91 CYS A C 1
ATOM 673 O O . CYS A 1 91 ? -2.485 -26.372 10.700 1.00 90.50 91 CYS A O 1
ATOM 675 N N . PHE A 1 92 ? -2.849 -24.308 9.890 1.00 91.38 92 PHE A N 1
ATOM 676 C CA . PHE A 1 92 ? -2.578 -24.646 8.489 1.00 91.38 92 PHE A CA 1
ATOM 677 C C . PHE A 1 92 ? -1.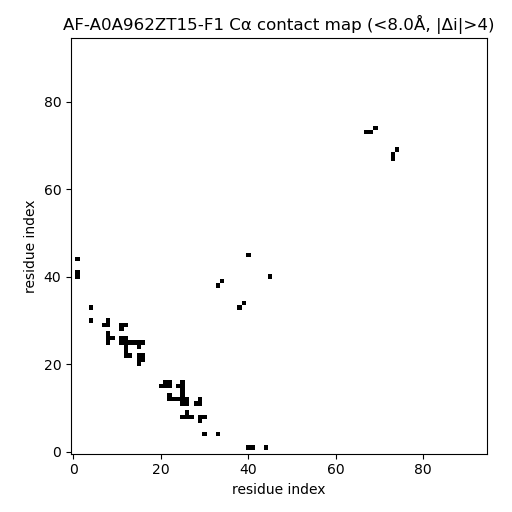142 -25.139 8.259 1.00 91.38 92 PHE A C 1
ATOM 679 O O . PHE A 1 92 ? -0.930 -25.980 7.400 1.00 91.38 92 PHE A O 1
ATOM 686 N N . LEU A 1 93 ? -0.162 -24.638 9.015 1.00 90.38 93 LEU A N 1
ATOM 687 C CA . LEU A 1 93 ? 1.242 -25.047 8.889 1.00 90.38 93 LEU A CA 1
ATOM 688 C C . LEU A 1 93 ? 1.544 -26.403 9.555 1.00 90.38 93 LEU A C 1
ATOM 690 O O . LEU A 1 93 ? 2.539 -27.039 9.218 1.00 90.38 93 LEU A O 1
ATOM 694 N N . LEU A 1 94 ? 0.719 -26.823 10.518 1.00 88.19 94 LEU A N 1
ATOM 695 C CA . LEU A 1 94 ? 0.863 -28.091 11.246 1.00 88.19 94 LEU A CA 1
ATOM 696 C C . LEU A 1 94 ? 0.214 -29.279 10.501 1.00 88.19 94 LEU A C 1
ATOM 698 O O . LEU A 1 94 ? 0.494 -30.429 10.838 1.00 88.19 94 LEU A O 1
ATOM 702 N N . VAL A 1 95 ? -0.649 -29.002 9.517 1.00 84.75 95 VAL A N 1
ATOM 703 C CA . VAL A 1 95 ? -1.278 -29.982 8.609 1.00 84.75 95 VAL A CA 1
ATOM 704 C C . VAL A 1 95 ? -0.401 -30.192 7.381 1.00 84.75 95 VAL A C 1
ATOM 706 O O . VAL A 1 95 ? -0.163 -31.373 7.045 1.00 84.75 95 VAL A O 1
#

Radius of gyration: 18.68 Å; Cα contacts (8 Å, |Δi|>4): 39; chains: 1; bounding box: 31×44×44 Å

Sequence (95 aa):
MDSLIIVAAFACGFAARQLGQPPLVGYLVAGFALGLAGYQSSATIETIANAGISMMLFIIGLKLDLRSLLRPEIYRSTLENGLAFGLVVFCFLLV

pLDDT: mean 89.53, std 5.77, range [60.84, 97.12]

Secondary structure (DSSP, 8-state):
-HHHHHHHHHHHHHHHHHTTS-HHHHHHHHHHHHHHTTPPPPHHHHHHHHHHHHHHHHHHHHT--HHHHT-HHHHHHHHHHHHHHHHHHHHHHH-

Solvent-accessible surface area (backbone atoms only — not comparable to full-atom values): 5279 Å² total; per-residue (Å²): 120,67,66,58,56,53,50,48,22,50,54,34,15,53,50,26,42,74,73,73,40,64,40,67,57,17,35,49,52,34,49,51,55,41,46,74,71,67,55,76,80,50,73,67,57,49,55,51,48,54,54,51,51,50,51,50,51,49,51,50,56,72,70,51,58,66,71,62,66,69,34,68,67,53,53,50,53,51,49,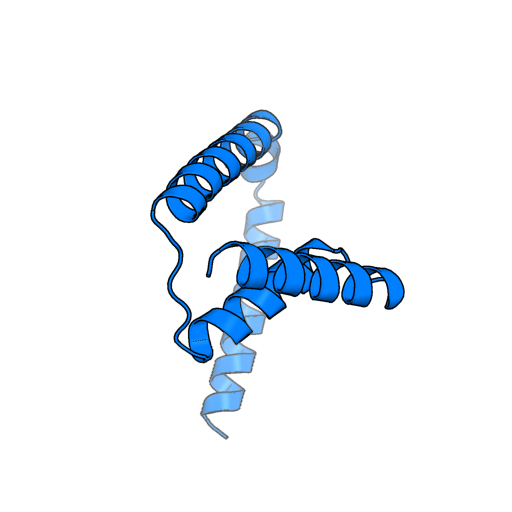54,53,50,52,51,53,50,51,52,54,52,54,63,72,76,106

Mean predicted aligned error: 7.38 Å

Foldseek 3Di:
DQVVLVVQLVVQLVVCVVVVHHSVVSNVVSVVVCVVVVDDDDPVRVVVVVVVVVVVVVVCVVVDDPVVVPDVVVVVVCVVVVVVVVVVVVVVVVD

Nearest PDB structures (foldseek):
  1rr7-assembly1_A  TM=4.591E-01  e=1.432E+00  Muvirus mu
  4xdy-assembly1_B  TM=3.385E-01  e=9.776E+00  Candidatus Methanophaga sp.